Protein AF-A0A4R9WVN9-F1 (afdb_monomer_lite)

pLDDT: mean 91.1, std 10.0, range [47.88, 98.56]

Sequence (122 aa):
APDGAWATFVNNYFSFAINPEVTKNEPRTFADLLHPDYSGKIAYSNPATAGDGMAVIILTSSLMGEDKAFDYLKKLEQSARFHTKGTGYLDVLLSRNEIAFANGDLQMDLDDAANGGLSLKP

Radius of gyration: 15.13 Å; chains: 1; bounding box: 42×28×38 Å

Foldseek 3Di:
DVVPPDDDPDDKFKDKFFQPVLPPDDDPDLVSLLDPSQQLQEEEACLVQEVQNVVLQVVLCVVPNNVVSVVSVVSSVRRHNYHHNYQLVVLVCSLVVSHGMYMDMPVSQVCCCVPVPRPTDD

Structure (mmCIF, N/CA/C/O backbone):
data_AF-A0A4R9WVN9-F1
#
_entry.id   AF-A0A4R9WVN9-F1
#
loop_
_atom_site.group_PD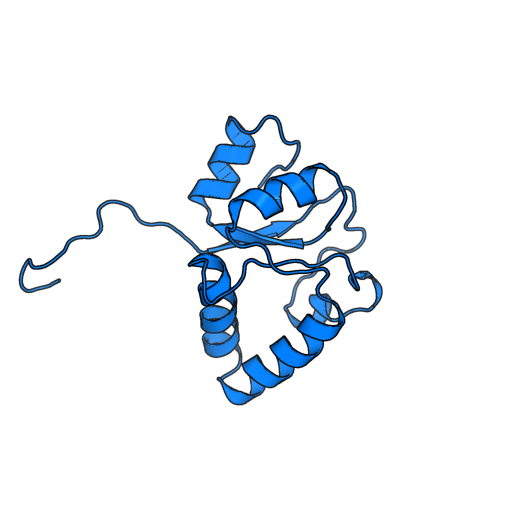B
_atom_site.id
_atom_site.type_symbol
_atom_site.label_atom_id
_atom_site.label_alt_id
_atom_site.label_comp_id
_atom_site.label_asym_id
_atom_site.label_entity_id
_atom_site.label_seq_id
_atom_site.pdbx_PDB_ins_code
_atom_site.Cartn_x
_atom_site.Cartn_y
_atom_site.Cartn_z
_atom_site.occupancy
_atom_site.B_iso_or_equiv
_atom_site.auth_seq_id
_atom_site.auth_comp_id
_atom_site.auth_asym_id
_atom_site.auth_atom_id
_atom_site.pdbx_PDB_model_num
ATOM 1 N N . ALA A 1 1 ? 22.078 3.607 -14.079 1.00 88.38 1 ALA A N 1
ATOM 2 C CA . ALA A 1 1 ? 22.150 2.658 -15.202 1.00 88.38 1 ALA A CA 1
ATOM 3 C C . ALA A 1 1 ? 23.597 2.408 -15.618 1.00 88.38 1 ALA A C 1
ATOM 5 O O . ALA A 1 1 ? 24.438 3.269 -15.370 1.00 88.38 1 ALA A O 1
ATOM 6 N N . PRO A 1 2 ? 23.893 1.242 -16.226 1.00 90.06 2 PRO A N 1
ATOM 7 C CA . PRO A 1 2 ? 25.230 0.890 -16.722 1.00 90.06 2 PRO A CA 1
ATOM 8 C C . PRO A 1 2 ? 25.849 1.904 -17.701 1.00 90.06 2 PRO A C 1
ATOM 10 O O . PRO A 1 2 ? 27.064 1.931 -17.855 1.00 90.06 2 PRO A O 1
ATOM 13 N N . ASP A 1 3 ? 25.027 2.741 -18.338 1.00 95.31 3 ASP A N 1
ATOM 14 C CA . ASP A 1 3 ? 25.407 3.806 -19.276 1.00 95.31 3 ASP A CA 1
ATOM 15 C C . ASP A 1 3 ? 25.625 5.185 -18.616 1.00 95.31 3 ASP A C 1
ATOM 17 O O . ASP A 1 3 ? 25.932 6.157 -19.301 1.00 95.31 3 ASP A O 1
ATOM 21 N N . GLY A 1 4 ? 25.448 5.295 -17.295 1.00 95.50 4 GLY A N 1
ATOM 22 C CA . GLY A 1 4 ? 25.581 6.554 -16.558 1.00 95.50 4 GLY A CA 1
ATOM 23 C C . GLY A 1 4 ? 24.418 7.542 -16.727 1.00 95.50 4 GLY A C 1
ATOM 24 O O . GLY A 1 4 ? 24.505 8.646 -16.197 1.00 95.50 4 GLY A O 1
ATOM 25 N N . ALA A 1 5 ? 23.320 7.172 -17.399 1.00 95.94 5 ALA A N 1
ATOM 26 C CA . ALA A 1 5 ? 22.198 8.087 -17.650 1.00 95.94 5 ALA A CA 1
ATOM 27 C C . ALA A 1 5 ? 21.439 8.502 -16.373 1.00 95.94 5 ALA A C 1
ATOM 29 O O . ALA A 1 5 ? 20.829 9.568 -16.320 1.00 95.94 5 ALA A O 1
ATOM 30 N N . TRP A 1 6 ? 21.468 7.660 -15.340 1.00 94.31 6 TRP A N 1
ATOM 31 C CA . TRP A 1 6 ? 20.854 7.923 -14.038 1.00 94.31 6 TRP A CA 1
ATOM 32 C C . TRP A 1 6 ? 21.564 7.147 -12.929 1.00 94.31 6 TRP A C 1
ATOM 34 O O . TRP A 1 6 ? 22.176 6.104 -13.178 1.00 94.31 6 TRP A O 1
ATOM 44 N N . ALA A 1 7 ? 21.438 7.620 -11.692 1.00 94.69 7 ALA A N 1
ATOM 45 C CA . ALA A 1 7 ? 21.893 6.931 -10.490 1.00 94.69 7 ALA A CA 1
ATOM 46 C C . ALA A 1 7 ? 20.844 7.086 -9.384 1.00 94.69 7 ALA A C 1
ATOM 48 O O . ALA A 1 7 ? 20.207 8.132 -9.274 1.00 94.69 7 ALA A O 1
ATOM 49 N N . THR A 1 8 ? 20.667 6.049 -8.568 1.00 93.06 8 THR A N 1
ATOM 50 C CA . THR A 1 8 ? 19.834 6.140 -7.367 1.00 93.06 8 THR A CA 1
ATOM 51 C C . THR A 1 8 ? 20.556 6.996 -6.336 1.00 93.06 8 THR A C 1
ATOM 53 O O . THR A 1 8 ? 21.667 6.657 -5.934 1.00 93.06 8 THR A O 1
ATOM 56 N N . PHE A 1 9 ? 19.938 8.102 -5.918 1.00 91.69 9 PHE A N 1
ATOM 57 C CA . PHE A 1 9 ? 20.497 8.956 -4.869 1.00 91.69 9 PHE A CA 1
ATOM 58 C C . PHE A 1 9 ? 20.181 8.407 -3.471 1.00 91.69 9 PHE A C 1
ATOM 60 O O . PHE A 1 9 ? 21.067 8.323 -2.626 1.00 91.69 9 PHE A O 1
ATOM 67 N N . VAL A 1 10 ? 18.935 7.977 -3.251 1.00 92.94 10 V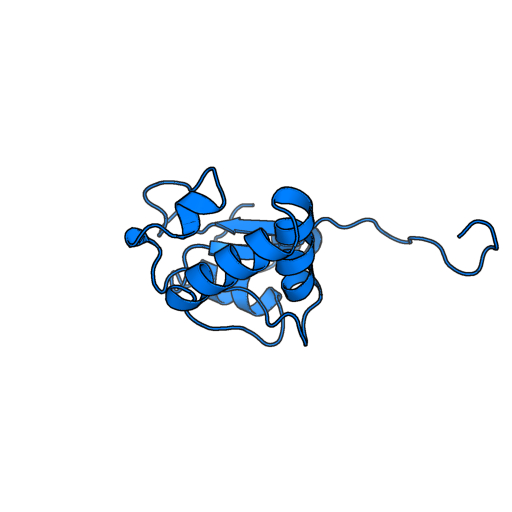AL A N 1
ATOM 68 C CA . VAL A 1 10 ? 18.455 7.381 -1.997 1.00 92.94 10 VAL A CA 1
ATOM 69 C C . VAL A 1 10 ? 17.497 6.238 -2.330 1.00 92.94 10 VAL A C 1
ATOM 71 O O . VAL A 1 10 ? 16.677 6.367 -3.237 1.00 92.94 10 VAL A O 1
ATOM 74 N N . ASN A 1 11 ? 17.617 5.118 -1.614 1.00 93.00 11 ASN A N 1
ATOM 75 C CA . ASN A 1 11 ? 16.626 4.044 -1.664 1.00 93.00 11 ASN A CA 1
ATOM 76 C C . ASN A 1 11 ? 15.463 4.371 -0.729 1.00 93.00 11 ASN A C 1
ATOM 78 O O . ASN A 1 11 ? 15.683 4.851 0.381 1.00 93.00 11 ASN A O 1
ATOM 82 N N . ASN A 1 12 ? 14.255 4.029 -1.158 1.00 93.75 12 ASN A N 1
ATOM 83 C CA . ASN A 1 12 ? 13.053 4.082 -0.342 1.00 93.75 12 ASN A CA 1
ATOM 84 C C . ASN A 1 12 ? 12.236 2.803 -0.563 1.00 93.75 12 ASN A C 1
ATOM 86 O O . ASN A 1 12 ? 12.474 2.078 -1.535 1.00 93.75 12 ASN A O 1
ATOM 90 N N . TYR A 1 13 ? 11.305 2.513 0.340 1.00 93.88 13 TYR A N 1
ATOM 91 C CA . TYR A 1 13 ? 10.545 1.270 0.339 1.00 93.88 13 TYR A CA 1
ATOM 92 C C . TYR A 1 13 ? 9.075 1.547 0.584 1.00 93.88 13 TYR A C 1
ATOM 94 O O . TYR A 1 13 ? 8.730 2.290 1.492 1.00 93.88 13 TYR A O 1
ATOM 102 N N . PHE A 1 14 ? 8.228 0.895 -0.202 1.00 94.12 14 PHE A N 1
ATOM 103 C CA . PHE A 1 14 ? 6.795 0.870 0.035 1.00 94.12 14 PHE A CA 1
ATOM 104 C C . PHE A 1 14 ? 6.477 0.257 1.405 1.00 94.12 14 PHE A C 1
ATOM 106 O O . PHE A 1 14 ? 7.065 -0.763 1.785 1.00 94.12 14 PHE A O 1
ATOM 113 N N . SER A 1 15 ? 5.506 0.836 2.098 1.00 91.25 15 SER A N 1
ATOM 114 C CA . SER A 1 15 ? 4.997 0.368 3.383 1.00 91.25 15 SER A CA 1
ATOM 115 C C . SER A 1 15 ? 3.470 0.437 3.420 1.00 91.25 15 SER A C 1
ATOM 117 O O . SER A 1 15 ? 2.799 1.009 2.557 1.00 91.25 15 SER A O 1
ATOM 119 N N . PHE A 1 16 ? 2.910 -0.191 4.447 1.00 90.94 16 PHE A N 1
ATOM 120 C CA . PHE A 1 16 ? 1.557 0.092 4.884 1.00 90.94 16 PHE A CA 1
ATOM 121 C C . PHE A 1 16 ? 1.613 0.572 6.326 1.00 90.94 16 PHE A C 1
ATOM 123 O O . PHE A 1 16 ? 2.253 -0.070 7.160 1.00 90.94 16 PHE A O 1
ATOM 130 N N . ALA A 1 17 ? 0.894 1.648 6.610 1.00 89.81 17 ALA A N 1
ATOM 131 C CA . ALA A 1 17 ? 0.736 2.183 7.946 1.00 89.81 17 ALA A CA 1
ATOM 132 C C . ALA A 1 17 ? -0.579 1.679 8.560 1.00 89.81 17 ALA A C 1
ATOM 134 O O . ALA A 1 17 ? -1.638 1.656 7.918 1.00 89.81 17 ALA A O 1
ATOM 135 N N . ILE A 1 18 ? -0.501 1.258 9.823 1.00 89.88 18 ILE A N 1
ATOM 136 C CA . ILE A 1 18 ? -1.626 0.732 10.599 1.00 89.88 18 ILE A CA 1
ATOM 137 C C . ILE A 1 18 ? -1.839 1.637 11.804 1.00 89.88 18 ILE A C 1
ATOM 139 O O . ILE A 1 18 ? -0.906 1.910 12.554 1.00 89.88 18 ILE A O 1
ATOM 143 N N . ASN A 1 19 ? -3.081 2.052 12.039 1.00 90.50 19 ASN A N 1
ATOM 144 C CA . ASN A 1 19 ? -3.443 2.707 13.286 1.00 90.50 19 ASN A CA 1
ATOM 145 C C . ASN A 1 19 ? -3.782 1.649 14.359 1.00 90.50 19 ASN A C 1
ATOM 147 O O . ASN A 1 19 ? -4.826 0.990 14.249 1.00 90.50 19 ASN A O 1
ATOM 151 N N . PRO A 1 20 ? -2.966 1.503 15.421 1.00 87.44 20 PRO A N 1
ATOM 152 C CA . PRO A 1 20 ? -3.188 0.501 16.460 1.00 87.44 20 PRO A CA 1
ATOM 153 C C . PRO A 1 20 ? -4.370 0.820 17.391 1.00 87.44 20 PRO A C 1
ATOM 155 O O . PRO A 1 20 ? -4.905 -0.089 18.019 1.00 87.44 20 PRO A O 1
ATOM 158 N N . GLU A 1 21 ? -4.818 2.075 17.485 1.00 87.56 21 GLU A N 1
ATOM 159 C CA . GLU A 1 21 ? -5.962 2.461 18.327 1.00 87.56 21 GLU A CA 1
ATOM 160 C C . GLU A 1 21 ? -7.298 1.989 17.736 1.00 87.56 21 GLU A C 1
ATOM 162 O O . GLU A 1 21 ? -8.237 1.660 18.464 1.00 87.56 21 GLU A O 1
ATOM 167 N N . VAL A 1 22 ? -7.385 1.935 16.403 1.00 87.31 22 VAL A N 1
ATOM 168 C CA . VAL A 1 22 ? -8.599 1.530 15.673 1.00 87.31 22 VAL A CA 1
ATOM 169 C C . VAL A 1 22 ? -8.560 0.043 15.288 1.00 87.31 22 VAL A C 1
ATOM 171 O O . VAL A 1 22 ? -9.607 -0.593 15.106 1.00 87.31 22 VAL A O 1
ATOM 174 N N . THR A 1 23 ? -7.363 -0.535 15.192 1.00 89.25 23 THR A N 1
ATOM 175 C CA . THR A 1 23 ? -7.134 -1.904 14.714 1.00 89.25 23 THR A CA 1
ATOM 176 C C . THR A 1 23 ? -7.147 -2.905 15.868 1.00 89.25 23 T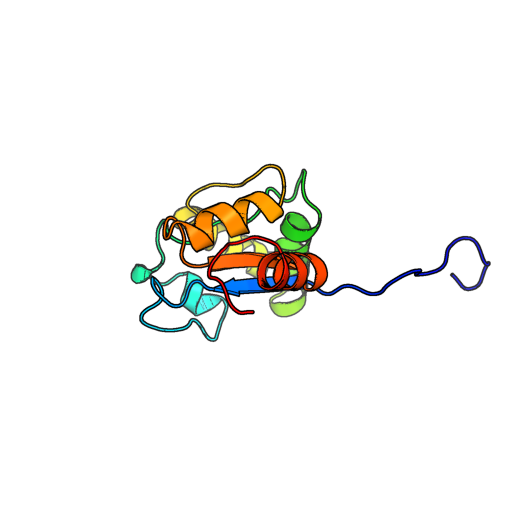HR A C 1
ATOM 178 O O . THR A 1 23 ? -6.155 -3.096 16.559 1.00 89.25 23 THR A O 1
ATOM 181 N N . LYS A 1 24 ? -8.283 -3.588 16.070 1.00 84.75 24 LYS A N 1
ATOM 182 C CA . LYS A 1 24 ? -8.422 -4.613 17.127 1.00 84.75 24 LYS A CA 1
ATOM 183 C C . LYS A 1 24 ? -7.681 -5.913 16.814 1.00 84.75 24 LYS A C 1
ATOM 185 O O . LYS A 1 24 ? -7.094 -6.516 17.702 1.00 84.75 24 LYS A O 1
ATOM 190 N N . ASN A 1 25 ? -7.753 -6.341 15.558 1.00 87.62 25 ASN A N 1
ATOM 191 C CA . ASN A 1 25 ? -7.034 -7.492 15.032 1.00 87.62 25 ASN A CA 1
ATOM 192 C C . ASN A 1 25 ? -6.099 -6.951 13.957 1.00 87.62 25 ASN A C 1
ATOM 194 O O . ASN A 1 25 ? -6.557 -6.227 13.079 1.00 87.62 25 ASN A O 1
ATOM 198 N N . GLU A 1 26 ? -4.808 -7.238 14.039 1.00 89.06 26 GLU A N 1
ATOM 199 C CA . GLU A 1 26 ? -3.848 -6.784 13.034 1.00 89.06 26 GLU A CA 1
ATOM 200 C C . GLU A 1 26 ? -3.940 -7.691 11.793 1.00 89.06 26 GLU A C 1
ATOM 202 O O . GLU A 1 26 ? -3.812 -8.913 11.944 1.00 89.06 26 GLU A O 1
ATOM 207 N N . PRO A 1 27 ? -4.173 -7.146 10.583 1.00 91.00 27 PRO A N 1
ATOM 208 C CA . PRO A 1 27 ? -4.191 -7.950 9.367 1.00 91.00 27 PRO A CA 1
ATOM 209 C C . PRO A 1 27 ? -2.792 -8.524 9.103 1.00 91.00 27 PRO A C 1
ATOM 211 O O . PRO A 1 27 ? -1.790 -7.815 9.172 1.00 91.00 27 PRO A O 1
ATOM 214 N N . ARG A 1 28 ? -2.711 -9.821 8.793 1.00 90.81 28 ARG A N 1
ATOM 215 C CA . ARG A 1 28 ? -1.449 -10.524 8.488 1.00 90.81 28 ARG A CA 1
ATOM 216 C C . ARG A 1 28 ? -1.293 -10.809 7.000 1.00 90.81 28 ARG A C 1
ATOM 218 O O . ARG A 1 28 ? -0.193 -11.087 6.531 1.00 90.81 28 ARG A O 1
ATOM 225 N N . THR A 1 29 ? -2.395 -10.758 6.263 1.00 92.94 29 THR A N 1
ATOM 226 C CA . THR A 1 29 ? -2.462 -11.031 4.833 1.00 92.94 29 THR A CA 1
ATOM 227 C C . THR A 1 29 ? -3.310 -9.981 4.124 1.00 92.94 29 THR A C 1
ATOM 229 O O . THR A 1 29 ? -4.185 -9.354 4.717 1.00 92.94 29 THR A O 1
ATOM 232 N N . PHE A 1 30 ? -3.120 -9.839 2.811 1.00 92.81 30 PHE A N 1
ATOM 233 C CA . PHE A 1 30 ? -4.000 -9.005 1.986 1.00 92.81 30 PHE A CA 1
ATOM 234 C C . PHE A 1 30 ? -5.467 -9.448 2.057 1.00 92.81 30 PHE A C 1
ATOM 236 O O . PHE A 1 30 ? -6.360 -8.608 1.987 1.00 92.81 30 PHE A O 1
ATOM 243 N N . ALA A 1 31 ? -5.728 -10.749 2.220 1.00 94.62 31 ALA A N 1
ATOM 244 C CA . ALA A 1 31 ? -7.084 -11.269 2.354 1.00 94.62 31 ALA A CA 1
ATOM 245 C C . ALA A 1 31 ? -7.774 -10.770 3.633 1.00 94.62 31 ALA A C 1
ATOM 247 O O . ALA A 1 31 ? -8.977 -10.518 3.601 1.00 94.62 31 ALA A O 1
ATOM 248 N N . ASP A 1 32 ? -7.022 -10.556 4.717 1.00 94.81 32 ASP A N 1
ATOM 249 C CA . ASP A 1 32 ? -7.572 -10.039 5.975 1.00 94.81 32 ASP A CA 1
ATOM 250 C C . ASP A 1 32 ? -8.143 -8.628 5.797 1.00 94.81 32 ASP A C 1
ATOM 252 O O . ASP A 1 32 ? -9.170 -8.307 6.387 1.00 94.81 32 ASP A O 1
ATOM 256 N N . LEU A 1 33 ? -7.559 -7.815 4.909 1.00 93.75 33 LEU A N 1
ATOM 257 C CA . LEU A 1 33 ? -8.068 -6.476 4.581 1.00 93.75 33 LEU A CA 1
ATOM 258 C C . LEU A 1 33 ? -9.455 -6.502 3.912 1.00 93.75 33 LEU A C 1
ATOM 260 O O . LEU A 1 33 ? -10.141 -5.485 3.887 1.00 93.75 33 LEU A O 1
ATOM 264 N N . LEU A 1 34 ? -9.905 -7.651 3.396 1.00 95.44 34 LEU A N 1
ATOM 265 C CA . LEU A 1 34 ? -11.264 -7.812 2.864 1.00 95.44 34 LEU A CA 1
ATOM 266 C C . LEU A 1 34 ? -12.298 -8.128 3.953 1.00 95.44 34 LEU A C 1
ATOM 268 O O . LEU A 1 34 ? -13.490 -8.223 3.652 1.00 95.44 34 LEU A O 1
ATOM 272 N N . HIS A 1 35 ? -11.872 -8.326 5.202 1.00 94.75 35 HIS A N 1
ATOM 273 C CA . HIS A 1 35 ? -12.785 -8.636 6.291 1.00 94.75 35 HIS A CA 1
ATOM 274 C C . HIS A 1 35 ? -13.745 -7.455 6.554 1.00 94.75 35 HIS A C 1
ATOM 276 O O . HIS A 1 35 ? -13.301 -6.302 6.578 1.00 94.75 35 HIS A O 1
ATOM 282 N N . PRO A 1 36 ? -15.046 -7.704 6.815 1.00 93.25 36 PRO A N 1
ATOM 283 C CA . PRO A 1 36 ? -16.034 -6.642 7.034 1.00 93.25 36 PRO A CA 1
ATOM 284 C C . PRO A 1 36 ? -15.671 -5.644 8.143 1.00 93.25 36 PRO A C 1
ATOM 286 O O . PRO A 1 36 ? -16.059 -4.480 8.070 1.00 93.25 36 PRO A O 1
ATOM 289 N N . ASP A 1 37 ? -14.885 -6.064 9.139 1.00 91.44 37 ASP A N 1
ATOM 290 C CA . ASP A 1 37 ? -14.425 -5.196 10.236 1.00 91.44 37 ASP A CA 1
ATOM 291 C C . ASP A 1 37 ? -13.564 -4.005 9.774 1.00 91.44 37 ASP A C 1
ATOM 293 O O . ASP A 1 37 ? -13.473 -3.004 10.503 1.00 91.44 37 ASP A O 1
ATOM 297 N N . TYR A 1 38 ? -12.954 -4.093 8.584 1.00 92.25 38 TYR A N 1
ATOM 298 C CA . TYR A 1 38 ? -12.156 -3.024 7.971 1.00 92.25 38 TYR A CA 1
ATOM 299 C C . TYR A 1 38 ? -12.906 -2.235 6.891 1.00 92.25 38 TYR A C 1
ATOM 301 O O . TYR A 1 38 ? -12.354 -1.278 6.345 1.00 92.25 38 TYR A O 1
ATOM 309 N N . SER A 1 39 ? -14.162 -2.584 6.594 1.00 93.88 39 SER A N 1
ATOM 310 C CA . SER A 1 39 ? -14.976 -1.850 5.622 1.00 93.88 39 SER A CA 1
ATOM 311 C C . SER A 1 39 ? -15.098 -0.375 6.020 1.00 93.88 39 SER A C 1
ATOM 313 O O . SER A 1 39 ? -15.486 -0.050 7.143 1.00 93.88 39 SER A O 1
ATOM 315 N N . GLY A 1 40 ? -14.748 0.528 5.104 1.00 95.19 40 GLY A N 1
ATOM 316 C CA . GLY A 1 40 ? -14.713 1.974 5.329 1.00 95.19 40 GLY A CA 1
ATOM 317 C C . GLY A 1 40 ? -13.545 2.465 6.193 1.00 95.19 40 GLY A C 1
ATOM 318 O O . GLY A 1 40 ? -13.512 3.644 6.538 1.00 95.19 40 GLY A O 1
ATOM 319 N N . LYS A 1 41 ? -12.592 1.594 6.550 1.00 95.06 41 LYS A N 1
ATOM 320 C CA . LYS A 1 41 ? -11.405 1.927 7.360 1.00 95.06 41 LYS A CA 1
ATOM 321 C C . LYS A 1 41 ? -10.089 1.760 6.605 1.00 95.06 41 LYS A C 1
ATOM 323 O O . LYS A 1 41 ? -9.032 1.967 7.190 1.00 95.06 41 LYS A O 1
ATOM 328 N N . ILE A 1 42 ? -10.140 1.384 5.336 1.00 95.50 42 ILE A N 1
ATOM 329 C CA . ILE A 1 42 ? -8.968 1.287 4.466 1.00 95.50 42 ILE A CA 1
ATOM 330 C C . ILE A 1 42 ? -9.011 2.466 3.502 1.00 95.50 42 ILE A C 1
ATOM 332 O O . ILE A 1 42 ? -10.065 2.756 2.938 1.00 95.50 42 ILE A O 1
ATOM 336 N N . ALA A 1 43 ? -7.889 3.142 3.296 1.00 96.88 43 ALA A N 1
ATOM 337 C CA . ALA A 1 43 ? -7.749 4.125 2.229 1.00 96.88 43 ALA A CA 1
ATOM 338 C C . ALA A 1 43 ? -6.350 4.028 1.635 1.00 96.88 43 ALA A C 1
ATOM 340 O O . ALA A 1 43 ? -5.388 3.810 2.357 1.00 96.88 43 ALA A O 1
ATOM 341 N N . TYR A 1 44 ? -6.226 4.198 0.326 1.00 97.06 44 TYR A N 1
ATOM 342 C CA . TYR A 1 44 ? -4.922 4.276 -0.320 1.00 97.06 44 TYR A CA 1
ATOM 343 C C . TYR A 1 44 ? -4.929 5.353 -1.400 1.00 97.06 44 TYR A C 1
ATOM 345 O O . TYR A 1 44 ? -5.984 5.695 -1.944 1.00 97.06 44 TYR A O 1
ATOM 353 N N . SER A 1 45 ? -3.769 5.939 -1.676 1.00 97.94 45 SER A N 1
ATOM 354 C CA . SER A 1 45 ? -3.653 7.071 -2.592 1.00 97.94 45 SER A CA 1
ATOM 355 C C . SER A 1 45 ? -3.974 6.664 -4.032 1.00 97.94 45 SER A C 1
ATOM 357 O O . SER A 1 45 ? -3.832 5.509 -4.430 1.00 97.94 45 SER A O 1
ATOM 359 N N . ASN A 1 46 ? -4.478 7.614 -4.822 1.00 97.50 46 ASN A N 1
ATOM 360 C CA . ASN A 1 46 ? -4.924 7.353 -6.183 1.00 97.50 46 ASN A CA 1
ATOM 361 C C . ASN A 1 46 ? -3.723 6.925 -7.051 1.00 97.50 46 ASN A C 1
ATOM 363 O O . ASN A 1 46 ? -2.804 7.730 -7.238 1.00 97.50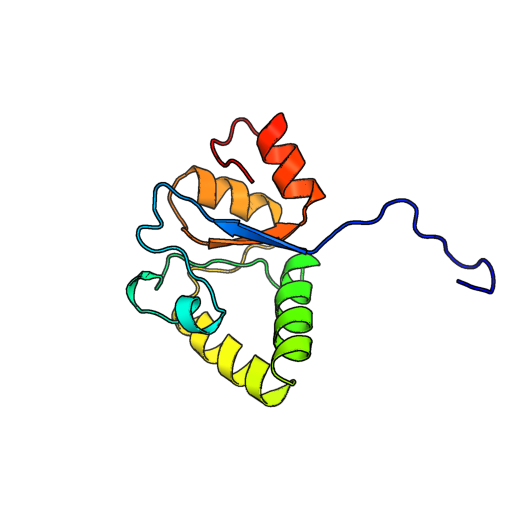 46 ASN A O 1
ATOM 367 N N . PRO A 1 47 ? -3.739 5.717 -7.644 1.00 96.81 47 PRO A N 1
ATOM 368 C CA . PRO A 1 47 ? -2.618 5.193 -8.424 1.00 96.81 47 PRO A CA 1
ATOM 369 C C . PRO A 1 47 ? -2.278 6.024 -9.667 1.00 96.81 47 PRO A C 1
ATOM 371 O O . PRO A 1 47 ? -1.155 5.968 -10.156 1.00 96.81 47 PRO A O 1
ATOM 374 N N . ALA A 1 48 ? -3.219 6.824 -10.176 1.00 96.19 48 ALA A N 1
ATOM 375 C CA . ALA A 1 48 ? -2.983 7.703 -11.318 1.00 96.19 48 ALA A CA 1
ATOM 376 C C . ALA A 1 48 ? -2.246 9.003 -10.949 1.00 96.19 48 ALA A C 1
ATOM 378 O O . ALA A 1 48 ? -1.738 9.681 -11.842 1.00 96.19 48 ALA A O 1
ATOM 379 N N . THR A 1 49 ? -2.214 9.388 -9.667 1.00 96.62 49 THR A N 1
ATOM 380 C CA . THR A 1 49 ? -1.621 10.665 -9.225 1.00 96.62 49 THR A CA 1
ATOM 381 C C . THR A 1 49 ? -0.545 10.521 -8.154 1.00 96.62 49 THR A C 1
ATOM 383 O O . THR A 1 49 ? 0.198 11.476 -7.939 1.00 96.62 49 THR A O 1
ATOM 386 N N . ALA A 1 50 ? -0.443 9.365 -7.494 1.00 97.06 50 ALA A N 1
ATOM 387 C CA . ALA A 1 50 ? 0.504 9.101 -6.417 1.00 97.06 50 ALA A CA 1
ATOM 388 C C . ALA A 1 50 ? 1.316 7.824 -6.676 1.00 97.06 50 ALA A C 1
ATOM 390 O O . ALA A 1 50 ? 0.756 6.771 -6.989 1.00 97.06 50 ALA A O 1
ATOM 391 N N . GLY A 1 51 ? 2.638 7.924 -6.496 1.00 96.31 51 GLY A N 1
ATOM 392 C CA . GLY A 1 51 ? 3.575 6.813 -6.681 1.00 96.31 51 GLY A CA 1
ATOM 393 C C . GLY A 1 51 ? 3.247 5.612 -5.796 1.00 96.31 51 GLY A C 1
ATOM 394 O O . GLY A 1 51 ? 3.144 4.498 -6.305 1.00 96.31 51 GLY A O 1
ATOM 395 N N . ASP A 1 52 ? 2.970 5.834 -4.510 1.00 97.31 52 ASP A N 1
ATOM 396 C CA . ASP A 1 52 ? 2.660 4.736 -3.583 1.00 97.31 52 ASP A CA 1
ATOM 397 C C . ASP A 1 52 ? 1.296 4.113 -3.874 1.00 97.31 52 ASP A C 1
ATOM 399 O O . ASP A 1 52 ? 1.087 2.931 -3.612 1.00 97.31 52 ASP A O 1
ATOM 403 N N . GLY A 1 53 ? 0.367 4.883 -4.449 1.00 97.50 53 GLY A N 1
ATOM 404 C CA . GLY A 1 53 ? -0.904 4.358 -4.942 1.00 97.50 53 GLY A CA 1
ATOM 405 C C . GLY A 1 53 ? -0.671 3.353 -6.067 1.00 97.50 53 GLY A C 1
ATOM 406 O O . GLY A 1 53 ? -1.223 2.253 -6.059 1.00 97.50 53 GLY A O 1
ATOM 407 N N . MET A 1 54 ? 0.218 3.687 -7.010 1.00 97.94 54 MET A N 1
ATOM 408 C CA . MET A 1 54 ? 0.638 2.753 -8.057 1.00 97.94 54 MET A CA 1
ATOM 409 C C . MET A 1 54 ? 1.412 1.564 -7.468 1.00 97.94 54 MET A C 1
ATOM 411 O O . MET A 1 54 ? 1.251 0.433 -7.932 1.00 97.94 54 MET A O 1
ATOM 415 N N . ALA A 1 55 ? 2.209 1.786 -6.421 1.00 97.75 55 ALA A N 1
ATOM 416 C CA . ALA A 1 55 ? 2.940 0.724 -5.739 1.00 97.75 55 ALA A CA 1
ATOM 417 C C . ALA A 1 55 ? 2.009 -0.337 -5.124 1.00 97.75 55 ALA A C 1
ATOM 419 O O . ALA A 1 55 ? 2.359 -1.515 -5.165 1.00 97.75 55 ALA A O 1
ATOM 420 N N . VAL A 1 56 ? 0.796 0.020 -4.672 1.00 97.19 56 VAL A N 1
ATOM 421 C CA . VAL A 1 56 ? -0.229 -0.965 -4.257 1.00 97.19 56 VAL A CA 1
ATOM 422 C C . VAL A 1 56 ? -0.570 -1.924 -5.403 1.00 97.19 56 VAL A C 1
ATOM 424 O O . VAL A 1 56 ? -0.601 -3.143 -5.208 1.00 97.19 56 VAL A O 1
ATOM 427 N N . ILE A 1 57 ? -0.786 -1.400 -6.615 1.00 97.75 57 ILE A N 1
ATOM 428 C CA . ILE A 1 57 ? -1.098 -2.217 -7.800 1.00 97.75 57 ILE A CA 1
ATOM 429 C C . ILE A 1 57 ? 0.099 -3.095 -8.173 1.00 97.75 57 ILE A C 1
ATOM 431 O O . ILE A 1 57 ? -0.062 -4.296 -8.400 1.00 97.75 57 ILE A O 1
ATOM 435 N N . ILE A 1 58 ? 1.306 -2.520 -8.204 1.00 98.06 58 ILE A N 1
ATOM 436 C CA . ILE A 1 58 ? 2.536 -3.250 -8.544 1.00 98.06 58 ILE A CA 1
ATOM 437 C C . ILE A 1 58 ? 2.781 -4.383 -7.544 1.00 98.06 58 ILE A C 1
ATOM 439 O O . ILE A 1 58 ? 3.059 -5.513 -7.953 1.00 98.06 58 ILE A O 1
ATOM 443 N N . LEU A 1 59 ? 2.655 -4.107 -6.243 1.00 97.00 59 LEU A N 1
ATOM 444 C CA . LEU A 1 59 ? 2.894 -5.083 -5.186 1.00 97.00 59 LEU A CA 1
ATOM 445 C C . LEU A 1 59 ? 1.876 -6.222 -5.246 1.00 97.00 59 LEU A C 1
ATOM 447 O O . LEU A 1 59 ? 2.264 -7.389 -5.282 1.00 97.00 59 LEU A O 1
ATOM 451 N N . THR A 1 60 ? 0.582 -5.904 -5.302 1.00 97.31 60 THR A N 1
ATOM 452 C CA . THR A 1 60 ? -0.472 -6.930 -5.377 1.00 97.31 60 THR A CA 1
ATOM 453 C C . THR A 1 60 ? -0.334 -7.786 -6.637 1.00 97.31 60 THR A C 1
ATOM 455 O O . THR A 1 60 ? -0.398 -9.012 -6.544 1.00 97.31 60 THR A O 1
ATOM 458 N N . SER A 1 61 ? -0.033 -7.176 -7.788 1.00 98.25 61 SER A N 1
ATOM 459 C CA . SER A 1 61 ? 0.218 -7.894 -9.048 1.00 98.25 61 SER A CA 1
ATOM 460 C C . SER A 1 61 ? 1.448 -8.794 -8.967 1.00 98.25 61 SER A C 1
ATOM 462 O O . SER A 1 61 ? 1.398 -9.939 -9.413 1.00 98.25 61 SER A O 1
ATOM 464 N N . SER A 1 62 ? 2.528 -8.322 -8.341 1.00 97.62 62 SER A N 1
ATOM 465 C CA . SER A 1 62 ? 3.756 -9.107 -8.156 1.00 97.62 62 SER A CA 1
ATOM 466 C C . SER A 1 62 ? 3.545 -10.313 -7.237 1.00 97.62 62 SER A C 1
ATOM 468 O O . SER A 1 62 ? 4.143 -11.364 -7.455 1.00 97.62 62 SER A O 1
ATOM 470 N N . LEU A 1 63 ? 2.691 -10.180 -6.217 1.00 96.38 63 LEU A N 1
ATOM 471 C CA . LEU A 1 63 ? 2.421 -11.243 -5.246 1.00 96.38 63 LEU A CA 1
ATOM 472 C C . LEU A 1 63 ? 1.382 -12.261 -5.731 1.00 96.38 63 LEU A C 1
ATOM 474 O O . LEU A 1 63 ? 1.474 -13.440 -5.393 1.00 96.38 63 LEU A O 1
ATOM 478 N N . MET A 1 64 ? 0.371 -11.815 -6.480 1.00 97.44 64 MET A N 1
ATOM 479 C CA . MET A 1 64 ? -0.808 -12.628 -6.808 1.00 97.44 64 MET A CA 1
ATOM 480 C C . MET A 1 64 ? -0.897 -13.019 -8.290 1.00 97.44 64 MET A C 1
ATOM 482 O O . MET A 1 64 ? -1.628 -13.956 -8.621 1.00 97.44 64 MET A O 1
ATOM 486 N N . GLY A 1 65 ? -0.165 -12.333 -9.172 1.00 98.25 65 GLY A N 1
ATOM 487 C CA . GLY A 1 65 ? -0.424 -12.297 -10.613 1.00 98.25 65 GLY A CA 1
ATOM 488 C C . GLY A 1 65 ? -1.509 -11.271 -10.968 1.00 98.25 65 GLY A C 1
ATOM 489 O O . GLY A 1 65 ? -2.400 -11.007 -10.162 1.00 98.25 65 GLY A O 1
ATOM 490 N N . GLU A 1 66 ? -1.439 -10.701 -12.174 1.00 97.62 66 GLU A N 1
ATOM 491 C CA . GLU A 1 66 ? -2.239 -9.537 -12.594 1.00 97.62 66 GLU A CA 1
ATOM 492 C C . GLU A 1 66 ? -3.757 -9.755 -12.467 1.00 97.62 66 GLU A C 1
ATOM 494 O O . GLU A 1 66 ? -4.412 -9.024 -11.726 1.00 97.62 66 GLU A O 1
ATOM 499 N N . ASP A 1 67 ? -4.314 -10.805 -13.081 1.00 98.38 67 ASP A N 1
ATOM 500 C CA . ASP A 1 67 ? -5.763 -11.073 -13.036 1.00 98.38 67 ASP A CA 1
ATOM 501 C C . ASP A 1 67 ? -6.292 -11.194 -11.596 1.00 98.38 67 ASP A C 1
ATOM 503 O O . ASP A 1 67 ? -7.295 -10.585 -11.220 1.00 98.38 67 ASP A O 1
ATOM 507 N N . LYS A 1 68 ? -5.576 -11.947 -10.751 1.00 98.38 68 LYS A N 1
ATOM 508 C CA . LYS A 1 68 ? -5.952 -12.146 -9.343 1.00 98.38 68 LYS A CA 1
ATOM 509 C C . LYS A 1 68 ? -5.795 -10.873 -8.522 1.00 98.38 68 LYS A C 1
ATOM 511 O O . LYS A 1 68 ? -6.582 -10.654 -7.603 1.00 98.38 68 LYS A O 1
ATOM 516 N N . ALA A 1 69 ? -4.796 -10.051 -8.833 1.00 98.25 69 ALA A N 1
ATOM 517 C CA . ALA A 1 69 ? -4.601 -8.768 -8.180 1.00 98.25 69 ALA A CA 1
ATOM 518 C C . ALA A 1 69 ? -5.745 -7.809 -8.508 1.00 98.25 69 ALA A C 1
ATOM 520 O O . ALA A 1 69 ? -6.304 -7.216 -7.593 1.00 98.25 69 ALA A O 1
ATOM 521 N N . PHE A 1 70 ? -6.175 -7.715 -9.767 1.00 98.38 70 PHE A N 1
ATOM 522 C CA . PHE A 1 70 ? -7.324 -6.880 -10.126 1.00 98.38 70 PHE A CA 1
ATOM 523 C C . PHE A 1 70 ? -8.645 -7.402 -9.544 1.00 98.38 70 PHE A C 1
ATOM 525 O O . PHE A 1 70 ? -9.461 -6.600 -9.083 1.00 98.38 70 PHE A O 1
ATOM 532 N N . ASP A 1 71 ? -8.840 -8.721 -9.460 1.00 98.56 71 ASP A N 1
ATOM 533 C CA . ASP A 1 71 ? -9.977 -9.308 -8.735 1.00 98.56 71 ASP A CA 1
ATOM 534 C C . ASP A 1 71 ? -9.953 -8.969 -7.237 1.00 98.56 71 ASP A C 1
ATOM 536 O O . ASP A 1 71 ? -10.997 -8.695 -6.635 1.00 98.56 71 ASP A O 1
ATOM 540 N N . TYR A 1 72 ? -8.769 -8.994 -6.623 1.00 98.31 72 TYR A N 1
ATOM 541 C CA . TYR A 1 72 ? -8.564 -8.595 -5.235 1.00 98.31 72 TYR A CA 1
ATOM 542 C C . TYR A 1 72 ? -8.844 -7.103 -5.031 1.00 98.31 72 TYR A C 1
ATOM 544 O O . TYR A 1 72 ? -9.656 -6.753 -4.177 1.00 98.31 72 TYR A O 1
ATOM 552 N N . LEU A 1 73 ? -8.237 -6.233 -5.842 1.00 97.88 73 LEU A N 1
ATOM 553 C CA . LEU A 1 73 ? -8.396 -4.781 -5.769 1.00 97.88 73 LEU A CA 1
ATOM 554 C C . LEU A 1 73 ? -9.855 -4.379 -5.978 1.00 97.88 73 LEU A C 1
ATOM 556 O O . LEU A 1 73 ? -10.371 -3.559 -5.231 1.00 97.88 73 LEU A O 1
ATOM 560 N N . LYS A 1 74 ? -10.572 -5.032 -6.900 1.00 98.12 74 LYS A N 1
ATOM 561 C CA . LYS A 1 74 ? -12.013 -4.819 -7.088 1.00 98.12 74 LYS A CA 1
ATOM 562 C C . LYS A 1 74 ? -12.827 -5.116 -5.826 1.00 98.12 74 LYS A C 1
ATOM 564 O O . LYS A 1 74 ? -13.814 -4.429 -5.574 1.00 98.12 74 LYS A O 1
ATOM 569 N N . LYS A 1 75 ? -12.455 -6.142 -5.051 1.00 98.06 75 LYS A N 1
ATOM 570 C CA . LYS A 1 75 ? -13.102 -6.457 -3.764 1.00 98.06 75 LYS A CA 1
ATOM 571 C C . LYS A 1 75 ? -12.692 -5.465 -2.685 1.00 98.06 75 LYS A C 1
ATOM 573 O O . LYS A 1 75 ? -13.552 -5.002 -1.945 1.00 98.06 75 LYS A O 1
ATOM 578 N N . LEU A 1 76 ? -11.406 -5.126 -2.618 1.00 97.00 76 LEU A N 1
ATOM 579 C CA . LEU A 1 76 ? -10.884 -4.137 -1.679 1.00 97.00 76 LEU A CA 1
ATOM 580 C C . LEU A 1 76 ? -11.582 -2.787 -1.869 1.00 97.00 76 LEU A C 1
ATOM 582 O O . LEU A 1 76 ? -11.946 -2.148 -0.889 1.00 97.00 76 LEU A O 1
ATOM 586 N N . GLU A 1 77 ? -11.866 -2.409 -3.114 1.00 96.50 77 GLU A N 1
ATOM 587 C CA . GLU A 1 77 ? -12.478 -1.123 -3.437 1.00 96.50 77 GLU A CA 1
ATOM 588 C C . GLU A 1 77 ? -13.920 -0.968 -2.979 1.00 96.50 77 GLU A C 1
ATOM 590 O O . GLU A 1 77 ? -14.388 0.140 -2.742 1.00 96.50 77 GLU A O 1
ATOM 595 N N . GLN A 1 78 ? -14.625 -2.078 -2.775 1.00 95.50 78 GLN A N 1
ATOM 596 C CA . GLN A 1 78 ? -15.949 -2.044 -2.153 1.00 95.50 78 GLN A CA 1
ATOM 597 C C . GLN A 1 78 ? -15.875 -1.621 -0.679 1.00 95.50 78 GLN A C 1
ATOM 599 O O . GLN A 1 78 ? -16.855 -1.112 -0.137 1.00 95.50 78 GLN A O 1
ATOM 604 N N . SER A 1 79 ? -14.716 -1.827 -0.051 1.00 90.62 79 SER A N 1
ATOM 605 C CA . SER A 1 79 ? -14.428 -1.521 1.350 1.00 90.62 79 SER A CA 1
ATOM 606 C C . SER A 1 79 ? -13.556 -0.274 1.523 1.00 90.62 79 SER A C 1
ATOM 608 O O . SER A 1 79 ? -13.444 0.228 2.644 1.00 90.62 79 SER A O 1
ATOM 610 N N . ALA A 1 80 ? -12.927 0.229 0.459 1.00 94.56 80 ALA A N 1
ATOM 611 C CA . ALA A 1 80 ? -12.085 1.413 0.519 1.00 94.56 80 ALA A CA 1
ATOM 612 C C . ALA A 1 80 ? -12.931 2.659 0.812 1.00 94.56 80 ALA A C 1
ATOM 614 O O . ALA A 1 80 ? -14.002 2.869 0.244 1.00 94.56 80 ALA A O 1
ATOM 615 N N . ARG A 1 81 ? -12.449 3.508 1.722 1.00 94.25 81 ARG A N 1
ATOM 616 C CA . ARG A 1 81 ? -13.163 4.714 2.145 1.00 94.25 81 ARG A CA 1
ATOM 617 C C . ARG A 1 81 ? -13.145 5.778 1.045 1.00 94.25 81 ARG A C 1
ATOM 619 O O . ARG A 1 81 ? -14.183 6.366 0.754 1.00 94.25 81 ARG A O 1
ATOM 626 N N . PHE A 1 82 ? -11.966 6.051 0.486 1.00 94.94 82 PHE A N 1
ATOM 627 C CA . PHE A 1 82 ? -11.713 6.949 -0.649 1.00 94.94 82 PHE A CA 1
ATOM 628 C C . PHE A 1 82 ? -10.230 6.890 -1.054 1.00 94.94 82 PHE A C 1
ATOM 630 O O . PHE A 1 82 ? -9.410 6.316 -0.335 1.00 94.94 82 PHE A O 1
ATOM 637 N N . HIS A 1 83 ? -9.880 7.569 -2.154 1.00 97.31 83 HIS A N 1
ATOM 638 C CA . HIS A 1 83 ? -8.495 7.765 -2.592 1.00 97.31 83 HIS A CA 1
ATOM 639 C C . HIS A 1 83 ? -8.065 9.219 -2.480 1.00 97.31 83 HIS A C 1
ATOM 641 O O . HIS A 1 83 ? -8.756 10.133 -2.940 1.00 97.31 83 HIS A O 1
ATOM 647 N N . THR A 1 84 ? -6.890 9.437 -1.905 1.00 96.31 84 THR A N 1
ATOM 648 C CA . THR A 1 84 ? -6.266 10.758 -1.810 1.00 96.31 84 THR A CA 1
ATOM 649 C C . THR A 1 84 ? -5.438 11.055 -3.058 1.00 96.31 84 THR A C 1
ATOM 651 O O . THR A 1 84 ? -4.951 10.150 -3.729 1.00 96.31 84 THR A O 1
ATOM 654 N N . LYS A 1 85 ? -5.244 12.337 -3.391 1.00 93.56 85 LYS A N 1
ATOM 655 C CA . LYS A 1 85 ? -4.363 12.717 -4.513 1.00 93.56 85 LYS A CA 1
ATOM 656 C C . LYS A 1 85 ? -2.883 12.434 -4.234 1.00 93.56 85 LYS A C 1
ATOM 658 O O . LYS A 1 85 ? -2.139 12.204 -5.180 1.00 93.56 85 LYS A O 1
ATOM 663 N N . GLY A 1 86 ? -2.480 12.475 -2.965 1.00 91.88 86 GLY A N 1
ATOM 664 C CA . GLY A 1 86 ? -1.123 12.203 -2.498 1.00 91.88 86 GLY A CA 1
ATOM 665 C C . GLY A 1 86 ? -1.143 11.364 -1.224 1.00 91.88 86 GLY A C 1
ATOM 666 O O . GLY A 1 86 ? -2.115 11.419 -0.464 1.00 91.88 86 GLY A O 1
ATOM 667 N N . THR A 1 87 ? -0.082 10.589 -1.016 1.00 94.50 87 THR A N 1
ATOM 668 C CA . THR A 1 87 ? 0.004 9.578 0.045 1.00 94.50 87 THR A CA 1
ATOM 669 C C . THR A 1 87 ? 0.024 10.191 1.441 1.00 94.50 87 THR A C 1
ATOM 671 O O . THR A 1 87 ? -0.793 9.800 2.256 1.00 94.50 87 THR A O 1
ATOM 674 N N . GLY A 1 88 ? 0.790 11.258 1.688 1.00 90.88 88 GLY A N 1
ATOM 675 C CA . GLY A 1 88 ? 0.980 11.795 3.054 1.00 90.88 88 GLY A CA 1
ATOM 676 C C . GLY A 1 88 ? -0.258 12.371 3.736 1.00 90.88 88 GLY A C 1
ATOM 677 O O . GLY A 1 88 ? -0.290 12.553 4.945 1.00 90.88 88 GLY A O 1
ATOM 678 N N . TYR A 1 89 ? -1.338 12.636 2.995 1.00 91.62 89 TYR A N 1
ATOM 679 C CA . TYR A 1 89 ? -2.601 12.985 3.651 1.00 91.62 89 TYR A CA 1
ATOM 680 C C . TYR A 1 89 ? -3.243 11.781 4.365 1.00 91.62 89 TYR A C 1
ATOM 682 O O . TYR A 1 89 ? -4.090 11.965 5.235 1.00 91.62 89 TYR A O 1
ATOM 690 N N . LEU A 1 90 ? -2.858 10.553 4.016 1.00 93.75 90 LEU A N 1
ATOM 691 C CA . LEU A 1 90 ? -3.347 9.336 4.658 1.00 93.75 90 LEU A CA 1
ATOM 692 C C . LEU A 1 90 ? -2.841 9.208 6.096 1.00 93.75 90 LEU A C 1
ATOM 694 O O . LEU A 1 90 ? -3.622 8.798 6.953 1.00 93.75 90 LEU A O 1
ATOM 698 N N . ASP A 1 91 ? -1.630 9.669 6.399 1.00 89.88 91 ASP A N 1
ATOM 699 C CA . ASP A 1 91 ? -1.086 9.674 7.764 1.00 89.88 91 ASP A CA 1
ATOM 700 C C . ASP A 1 91 ? -1.873 10.618 8.685 1.00 89.88 91 ASP A C 1
ATOM 702 O O . ASP A 1 91 ? -2.210 10.293 9.832 1.00 89.88 91 ASP A O 1
ATOM 706 N N . VAL A 1 92 ? -2.323 11.755 8.142 1.00 89.50 92 VAL A N 1
ATOM 707 C CA . VAL A 1 92 ? -3.252 12.670 8.828 1.00 89.50 92 VAL A CA 1
ATOM 708 C C . VAL A 1 92 ? -4.584 11.981 9.143 1.00 89.50 92 VAL A C 1
ATOM 710 O O . VAL A 1 92 ? -5.179 12.224 10.191 1.00 89.50 92 VAL A O 1
ATOM 713 N N . LEU A 1 93 ? -5.079 11.115 8.260 1.00 92.31 93 LEU A N 1
ATOM 714 C CA . LEU A 1 93 ? -6.345 10.407 8.469 1.00 92.31 93 LEU A CA 1
ATOM 715 C C . LEU A 1 93 ? -6.195 9.247 9.453 1.00 92.31 93 LEU A C 1
ATOM 717 O O . LEU A 1 93 ? -7.077 9.034 10.291 1.00 92.31 93 LEU A O 1
ATOM 721 N N . LEU A 1 94 ? -5.080 8.518 9.372 1.00 91.00 94 LEU A N 1
ATOM 722 C CA . LEU A 1 94 ? -4.725 7.484 10.333 1.00 91.00 94 LEU A CA 1
ATOM 723 C C . LEU A 1 94 ? -4.640 8.097 11.732 1.00 91.00 94 LEU A C 1
ATOM 725 O O . LEU A 1 94 ? -5.330 7.638 12.631 1.00 91.00 94 LEU A O 1
ATOM 729 N N . SER A 1 95 ? -3.897 9.186 11.914 1.00 88.00 95 SER A N 1
ATOM 730 C CA . SER A 1 95 ? -3.689 9.819 13.226 1.00 88.00 95 SER A CA 1
ATOM 731 C C . SER A 1 95 ? -4.943 10.442 13.846 1.00 88.00 95 SER A C 1
ATOM 733 O O . SER A 1 95 ? -5.024 10.606 15.062 1.00 88.00 95 SER A O 1
ATOM 735 N N . ARG A 1 96 ? -5.945 10.767 13.023 1.00 91.00 96 ARG A N 1
ATOM 736 C CA . ARG A 1 96 ? -7.267 11.242 13.462 1.00 91.00 96 ARG A CA 1
ATOM 737 C C . ARG A 1 96 ? -8.259 10.116 13.741 1.00 91.00 96 ARG A C 1
ATOM 739 O O . ARG A 1 96 ? -9.435 10.393 13.974 1.00 91.00 96 ARG A O 1
ATOM 746 N N . ASN A 1 97 ? -7.812 8.861 13.713 1.00 92.00 97 ASN A N 1
ATOM 747 C CA . ASN A 1 97 ? -8.650 7.676 13.885 1.00 92.00 97 ASN A CA 1
ATOM 748 C C . ASN A 1 97 ? -9.775 7.575 12.832 1.00 92.00 97 ASN A C 1
ATOM 750 O O . ASN A 1 97 ? -10.795 6.923 13.060 1.00 92.00 97 ASN A O 1
ATOM 754 N N . GLU A 1 98 ? -9.609 8.215 11.668 1.00 93.38 98 GLU A N 1
ATOM 755 C CA . GLU A 1 98 ? -10.597 8.179 10.586 1.00 93.38 98 GLU A CA 1
ATOM 756 C C . GLU A 1 98 ? -10.457 6.905 9.742 1.00 93.38 98 GLU A C 1
ATOM 758 O O . GLU A 1 98 ? -11.443 6.364 9.241 1.00 93.38 98 GLU A O 1
ATOM 763 N N . ILE A 1 99 ? -9.241 6.392 9.604 1.00 94.81 99 ILE A N 1
ATOM 764 C CA . ILE A 1 99 ? -8.953 5.123 8.936 1.00 94.81 99 ILE A CA 1
ATOM 765 C C . ILE A 1 99 ? -8.050 4.267 9.827 1.00 94.81 99 ILE A C 1
ATOM 767 O O . ILE A 1 99 ? -7.420 4.761 10.760 1.00 94.81 99 ILE A O 1
ATOM 771 N N . ALA A 1 100 ? -8.032 2.968 9.558 1.00 93.38 100 ALA A N 1
ATOM 772 C CA . ALA A 1 100 ? -7.227 1.982 10.266 1.00 93.38 100 ALA A CA 1
ATOM 773 C C . ALA A 1 100 ? -5.980 1.565 9.478 1.00 93.38 100 ALA A C 1
ATOM 775 O O . ALA A 1 100 ? -4.994 1.169 10.091 1.00 93.38 100 ALA A O 1
ATOM 776 N N . PHE A 1 101 ? -6.028 1.632 8.145 1.00 93.69 101 PHE A N 1
ATOM 777 C CA . PHE A 1 101 ? -4.980 1.109 7.272 1.00 93.69 101 PHE A CA 1
ATOM 778 C C . PHE A 1 101 ? -4.796 1.994 6.037 1.00 93.69 101 PHE A C 1
ATOM 780 O O . PHE A 1 101 ? -5.790 2.339 5.384 1.00 93.69 101 PHE A O 1
ATOM 787 N N . ALA A 1 102 ? -3.546 2.319 5.704 1.00 95.00 102 ALA A N 1
ATOM 788 C CA . ALA A 1 102 ? -3.211 3.050 4.489 1.00 95.00 102 ALA A CA 1
ATOM 789 C C . ALA A 1 102 ? -1.874 2.643 3.871 1.00 95.00 102 ALA A C 1
ATOM 791 O O . ALA A 1 102 ? -1.023 2.075 4.548 1.00 95.00 102 ALA A O 1
ATOM 792 N N . ASN A 1 103 ? -1.700 2.913 2.574 1.00 95.88 103 ASN A N 1
ATOM 793 C CA . ASN A 1 103 ? -0.393 2.794 1.931 1.00 95.88 103 ASN A CA 1
ATOM 794 C C . ASN A 1 103 ? 0.508 3.977 2.300 1.00 95.88 103 ASN A C 1
ATOM 796 O O . ASN A 1 103 ? 0.013 5.078 2.529 1.00 95.88 103 ASN A O 1
ATOM 800 N N . GLY A 1 104 ? 1.811 3.729 2.279 1.00 94.44 104 GLY A N 1
ATOM 801 C CA . GLY A 1 104 ? 2.849 4.692 2.606 1.00 94.44 104 GLY A CA 1
ATOM 802 C C . GLY A 1 104 ? 4.176 4.309 1.966 1.00 94.44 104 GLY A C 1
ATOM 803 O O . GLY A 1 104 ? 4.276 3.366 1.166 1.00 94.44 104 GLY A O 1
ATOM 804 N N . ASP A 1 105 ? 5.202 5.045 2.356 1.00 94.12 105 ASP A N 1
ATOM 805 C CA . ASP A 1 105 ? 6.581 4.658 2.133 1.00 94.12 105 ASP A CA 1
ATOM 806 C C . ASP A 1 105 ? 7.412 4.947 3.384 1.00 94.12 105 ASP A C 1
ATOM 808 O O . ASP A 1 105 ? 7.075 5.795 4.210 1.00 94.12 105 ASP A O 1
ATOM 812 N N . LEU A 1 106 ? 8.517 4.221 3.528 1.00 91.44 106 LEU A N 1
ATOM 813 C CA . LEU A 1 106 ? 9.330 4.234 4.737 1.00 91.44 106 LEU A CA 1
ATOM 814 C C . LEU A 1 106 ? 9.853 5.634 5.080 1.00 91.44 106 LEU A C 1
ATOM 816 O O . LEU A 1 106 ? 9.974 5.963 6.257 1.00 91.44 106 LEU A O 1
ATOM 820 N N . GLN A 1 107 ? 10.201 6.447 4.082 1.00 90.50 107 GLN A N 1
ATOM 821 C CA . GLN A 1 107 ? 10.678 7.804 4.331 1.00 90.50 107 GLN A CA 1
ATOM 822 C C . GLN A 1 107 ? 9.574 8.664 4.948 1.00 90.50 107 GLN A C 1
ATOM 824 O O . GLN A 1 107 ? 9.838 9.355 5.932 1.00 90.50 107 GLN A O 1
ATOM 829 N N . MET A 1 108 ? 8.375 8.622 4.369 1.00 87.50 108 MET A N 1
ATOM 830 C CA . MET A 1 108 ? 7.229 9.394 4.840 1.00 87.50 108 MET A CA 1
ATOM 831 C C . MET A 1 108 ? 6.793 8.958 6.237 1.00 87.50 108 MET A C 1
ATOM 833 O O . MET A 1 108 ? 6.723 9.794 7.136 1.00 87.50 108 MET A O 1
ATOM 837 N N . ASP A 1 109 ? 6.626 7.653 6.446 1.00 86.31 109 ASP A N 1
ATOM 838 C CA . ASP A 1 109 ? 6.174 7.108 7.728 1.00 86.31 109 ASP A CA 1
ATOM 839 C C . ASP A 1 109 ? 7.164 7.438 8.864 1.00 86.31 109 ASP A C 1
ATOM 841 O O . ASP A 1 109 ? 6.763 7.736 9.991 1.00 86.31 109 ASP A O 1
ATOM 845 N N . LEU A 1 110 ? 8.476 7.419 8.581 1.00 84.81 110 LEU A N 1
ATOM 846 C CA . LEU A 1 110 ? 9.508 7.791 9.556 1.00 84.81 110 LEU A CA 1
ATOM 847 C C . LEU A 1 110 ? 9.560 9.300 9.827 1.00 84.81 110 LEU A C 1
ATOM 849 O O . LEU A 1 110 ? 9.814 9.692 10.969 1.00 84.81 110 LEU A O 1
ATOM 853 N N . ASP A 1 111 ? 9.362 10.140 8.807 1.00 84.06 111 ASP A N 1
ATOM 854 C CA . ASP A 1 111 ? 9.323 11.596 8.985 1.00 84.06 111 ASP A CA 1
ATOM 855 C C . ASP A 1 111 ? 8.116 12.005 9.832 1.00 84.06 111 ASP A C 1
ATOM 857 O O . ASP A 1 111 ? 8.264 12.762 10.792 1.00 84.06 111 ASP A O 1
ATOM 861 N N . ASP A 1 112 ? 6.949 11.417 9.575 1.00 79.50 112 ASP A N 1
ATOM 862 C CA . ASP A 1 112 ? 5.743 11.671 10.361 1.00 79.50 112 ASP A C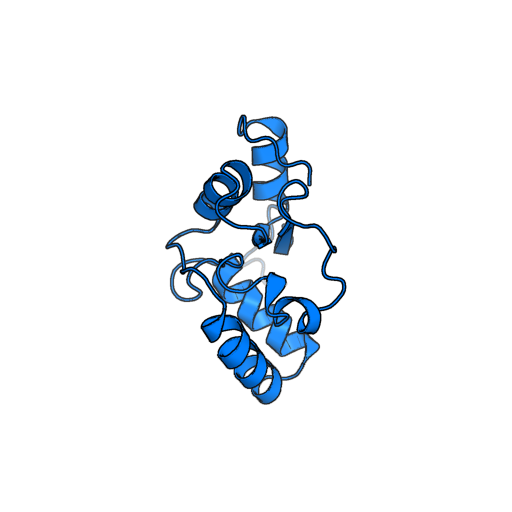A 1
ATOM 863 C C . ASP A 1 112 ? 5.885 11.189 11.811 1.00 79.50 112 ASP A C 1
ATOM 865 O O . ASP A 1 112 ? 5.502 11.908 12.740 1.00 79.50 112 ASP A O 1
ATOM 869 N N . ALA A 1 113 ? 6.532 10.041 12.031 1.00 77.50 113 ALA A N 1
ATOM 870 C CA . ALA A 1 113 ? 6.841 9.543 13.370 1.00 77.50 113 ALA A CA 1
ATOM 871 C C . ALA A 1 113 ? 7.792 10.462 14.157 1.00 77.50 113 ALA A C 1
ATOM 873 O O . ALA A 1 113 ? 7.684 10.576 15.383 1.00 77.50 113 ALA A O 1
ATOM 874 N N . ALA A 1 114 ? 8.751 11.091 13.470 1.00 81.38 114 ALA A N 1
ATOM 875 C CA . ALA A 1 114 ? 9.758 11.953 14.086 1.00 81.38 114 ALA A CA 1
ATOM 876 C C . ALA A 1 114 ? 9.277 13.403 14.264 1.00 81.38 114 ALA A C 1
ATOM 878 O O . ALA A 1 114 ? 9.575 14.031 15.282 1.00 81.38 114 ALA A O 1
ATOM 879 N N . ASN A 1 115 ? 8.546 13.929 13.278 1.00 75.56 115 ASN A N 1
ATOM 880 C CA . ASN A 1 115 ? 8.297 15.360 13.095 1.00 75.56 115 ASN A CA 1
ATOM 881 C C . ASN A 1 115 ? 6.813 15.712 12.906 1.00 75.56 115 ASN A C 1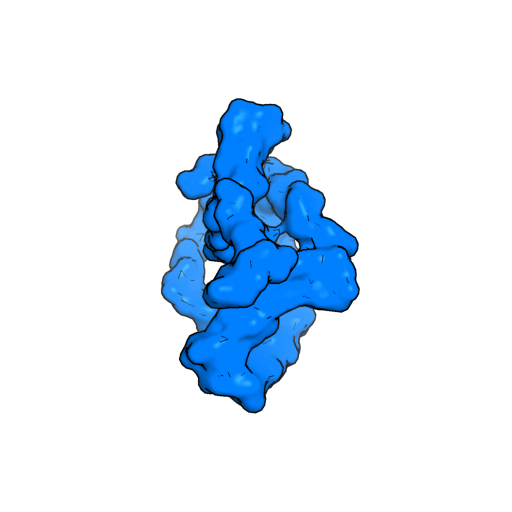
ATOM 883 O O . ASN A 1 115 ? 6.439 16.867 13.120 1.00 75.56 115 ASN A O 1
ATOM 887 N N . GLY A 1 116 ? 5.960 14.754 12.529 1.00 64.69 116 GLY A N 1
ATOM 888 C CA . GLY A 1 116 ? 4.578 15.010 12.106 1.00 64.69 116 GLY A CA 1
ATOM 889 C C . GLY A 1 116 ? 3.640 15.464 13.227 1.00 64.69 116 GLY A C 1
ATOM 890 O O . GLY A 1 116 ? 2.556 15.981 12.964 1.00 64.69 116 GLY A O 1
ATOM 891 N N . GLY A 1 117 ? 4.023 15.289 14.498 1.00 57.06 117 GLY A N 1
ATOM 892 C CA . GLY A 1 117 ? 3.128 15.539 15.637 1.00 57.06 117 GLY A CA 1
ATOM 893 C C . GLY A 1 117 ? 1.910 14.603 15.664 1.00 57.06 117 GLY A C 1
ATOM 894 O O . GLY A 1 117 ? 0.969 14.833 16.425 1.00 57.06 117 GLY A O 1
ATOM 895 N N . LEU A 1 118 ? 1.935 13.561 14.832 1.00 57.22 118 LEU A N 1
ATOM 896 C CA . LEU A 1 118 ? 0.905 12.553 14.655 1.00 57.22 118 LEU A CA 1
ATOM 897 C C . LEU A 1 118 ? 1.335 11.275 15.385 1.00 57.22 118 LEU A C 1
ATOM 899 O O . LEU A 1 118 ? 2.473 10.834 15.284 1.00 57.22 118 LEU A O 1
ATOM 903 N N . SER A 1 119 ? 0.425 10.694 16.164 1.00 53.38 119 SER A N 1
ATOM 904 C CA . SER A 1 119 ? 0.698 9.668 17.187 1.00 53.38 119 SER A CA 1
ATOM 905 C C . SER A 1 119 ? 1.127 8.289 16.664 1.00 53.38 119 SER A C 1
ATOM 907 O O . SER A 1 119 ? 1.209 7.342 17.451 1.00 53.38 119 SER A O 1
ATOM 909 N N . LEU A 1 120 ? 1.322 8.128 15.356 1.00 53.44 120 LEU A N 1
ATOM 910 C CA . LEU A 1 120 ? 1.536 6.822 14.745 1.00 53.44 120 LEU A CA 1
ATOM 911 C C . LEU A 1 120 ? 3.007 6.440 14.876 1.00 53.44 120 LEU A C 1
ATOM 913 O O . LEU A 1 120 ? 3.898 7.165 14.444 1.00 53.44 120 LEU A O 1
ATOM 917 N N . LYS A 1 121 ? 3.253 5.301 15.520 1.00 50.75 121 LYS A N 1
ATOM 918 C CA . LYS A 1 121 ? 4.580 4.695 15.573 1.00 50.75 121 LYS A CA 1
ATOM 919 C C . LYS A 1 121 ? 4.680 3.688 14.421 1.00 50.75 121 LYS A C 1
ATOM 921 O O . LYS A 1 121 ? 3.807 2.819 14.379 1.00 50.75 121 LYS A O 1
ATOM 926 N N . PRO A 1 122 ? 5.670 3.819 13.524 1.00 47.88 122 PRO A N 1
ATOM 927 C CA . PRO A 1 122 ? 5.911 2.860 12.453 1.00 47.88 122 PRO A CA 1
ATOM 928 C C . PRO A 1 122 ? 6.334 1.495 13.005 1.00 47.88 122 PRO A C 1
ATOM 930 O O . PRO A 1 122 ? 6.880 1.442 14.137 1.00 47.88 122 PRO A O 1
#

Secondary structure (DSSP, 8-state):
-TTSS---SS---EEEEE-TTT-SS---STTGGGSGGGTTSEE---TTT-HHHHHHHHHHHHHH-HHHHHHHHHHHHHHB----SSTTHHHHHHHTTS-SEEEEEHHHHHHHHHHS------